Protein AF-A0A2S7P4Y0-F1 (afdb_monomer_lite)

Secondary structure (DSSP, 8-state):
-----TTSPPHHHHHHHHHHHHHHHHHH-GGGSTTTS------HHHHHTT-

Foldseek 3Di:
DPDPDPPDDDPVRVVVVVVVVQVVCCVPPVCPHPVNDPPPPCPVVNVVVVD

Sequence (51 aa):
MREFSSLHFTGDGYKILFEEVTKCIKDNYPEQMPEKLDAKVKMQWERDLGW

Structure (mmCIF, N/CA/C/O backbone):
data_AF-A0A2S7P4Y0-F1
#
_entry.id   AF-A0A2S7P4Y0-F1
#
loop_
_atom_site.group_PDB
_atom_site.id
_atom_site.type_symbol
_atom_site.label_atom_id
_atom_site.label_alt_id
_atom_site.label_comp_id
_atom_site.label_asym_id
_atom_site.label_entity_id
_atom_site.label_seq_id
_atom_site.pdbx_PDB_ins_code
_atom_site.Cartn_x
_atom_site.Cartn_y
_atom_site.Cartn_z
_atom_site.occupancy
_atom_site.B_iso_or_equiv
_atom_site.auth_seq_id
_atom_site.auth_comp_id
_atom_site.auth_asym_id
_atom_site.auth_atom_id
_atom_site.pdbx_PDB_model_num
ATOM 1 N N . MET A 1 1 ? 19.759 10.955 -23.505 1.00 45.19 1 MET A N 1
ATOM 2 C CA . MET A 1 1 ? 18.667 10.165 -22.896 1.00 45.19 1 MET A CA 1
ATOM 3 C C . MET A 1 1 ? 19.200 9.617 -21.583 1.00 45.19 1 MET A C 1
ATOM 5 O O . MET A 1 1 ? 20.254 9.001 -21.623 1.00 45.19 1 MET A O 1
ATOM 9 N N . ARG A 1 2 ? 18.585 9.915 -20.428 1.00 57.62 2 ARG A N 1
ATOM 10 C CA . ARG A 1 2 ? 18.964 9.229 -19.180 1.00 57.62 2 ARG A CA 1
ATOM 11 C C . ARG A 1 2 ? 18.388 7.821 -19.258 1.00 57.62 2 ARG A C 1
ATOM 13 O O . ARG A 1 2 ? 17.174 7.678 -19.360 1.00 57.62 2 ARG A O 1
ATOM 20 N N . GLU A 1 3 ? 19.257 6.820 -19.270 1.00 58.59 3 GLU A N 1
ATOM 21 C CA . GLU A 1 3 ? 18.856 5.424 -19.152 1.00 58.59 3 GLU A CA 1
ATOM 22 C C . GLU A 1 3 ? 18.260 5.222 -17.756 1.00 58.59 3 GLU A C 1
ATOM 24 O O . GLU A 1 3 ? 18.953 5.338 -16.744 1.00 58.59 3 GLU A O 1
ATOM 29 N N . PHE A 1 4 ? 16.950 4.991 -17.683 1.00 63.16 4 PHE A N 1
ATOM 30 C CA . PHE A 1 4 ? 16.346 4.450 -16.472 1.00 63.16 4 PHE A CA 1
ATOM 31 C C . PHE A 1 4 ? 16.933 3.048 -16.288 1.00 63.16 4 PHE A C 1
ATOM 33 O O . PHE A 1 4 ? 16.863 2.233 -17.208 1.00 63.16 4 PHE A O 1
ATOM 40 N N . SER A 1 5 ? 17.588 2.783 -15.153 1.00 69.06 5 SER A N 1
ATOM 41 C CA . SER A 1 5 ? 18.230 1.485 -14.948 1.00 69.06 5 SER A CA 1
ATOM 42 C C . SER A 1 5 ? 17.174 0.377 -14.959 1.00 69.06 5 SER A C 1
ATOM 44 O O . SER A 1 5 ? 16.108 0.535 -14.366 1.00 69.06 5 SER A O 1
ATOM 46 N N . SER A 1 6 ? 17.480 -0.765 -15.580 1.00 72.94 6 SER A N 1
ATOM 47 C CA . SER A 1 6 ? 16.598 -1.947 -15.635 1.00 72.94 6 SER A CA 1
ATOM 48 C C . SER A 1 6 ? 16.347 -2.609 -14.271 1.00 72.94 6 SER A C 1
ATOM 50 O O . SER A 1 6 ? 15.711 -3.656 -14.197 1.00 72.94 6 SER A O 1
ATOM 52 N N . LEU A 1 7 ? 16.860 -2.005 -13.197 1.00 87.38 7 LEU A N 1
ATOM 53 C CA . LEU A 1 7 ? 16.723 -2.465 -11.824 1.00 87.38 7 LEU A CA 1
ATOM 54 C C . LEU A 1 7 ? 15.557 -1.785 -11.093 1.00 87.38 7 LEU A C 1
ATOM 56 O O . LEU A 1 7 ? 14.888 -2.432 -10.295 1.00 87.38 7 LEU A O 1
ATOM 60 N N . HIS A 1 8 ? 15.324 -0.489 -11.327 1.00 90.06 8 HIS A N 1
ATOM 61 C CA . HIS A 1 8 ? 14.273 0.243 -10.617 1.00 90.06 8 HIS A CA 1
ATOM 62 C C . HIS A 1 8 ? 12.910 0.005 -11.258 1.00 90.06 8 HIS A C 1
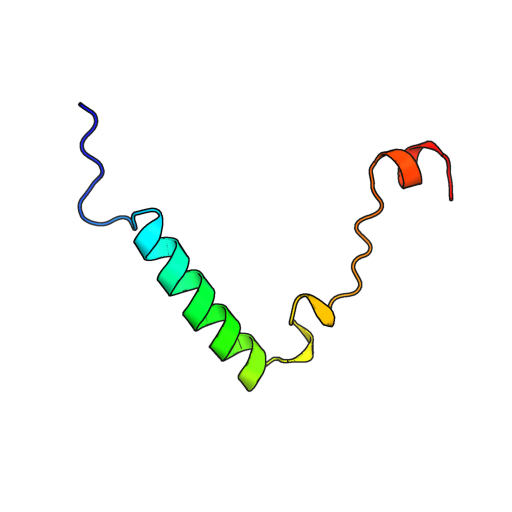ATOM 64 O O . HIS A 1 8 ? 12.792 -0.182 -12.470 1.00 90.06 8 HIS A O 1
ATOM 70 N N . PHE A 1 9 ? 11.862 0.071 -10.442 1.00 92.50 9 PHE A N 1
ATOM 71 C CA . PHE A 1 9 ? 10.505 -0.007 -10.955 1.00 92.50 9 PHE A CA 1
ATOM 72 C C . PHE A 1 9 ? 10.146 1.223 -11.786 1.00 92.50 9 PHE A C 1
ATOM 74 O O . PHE A 1 9 ? 10.472 2.364 -11.453 1.00 92.50 9 PHE A O 1
ATOM 81 N N . THR A 1 10 ? 9.422 0.963 -12.871 1.00 90.56 10 THR A N 1
ATOM 82 C CA . THR A 1 10 ? 8.672 1.977 -13.607 1.00 90.56 10 THR A CA 1
ATOM 83 C C . THR A 1 10 ? 7.431 2.385 -12.807 1.00 90.56 10 THR A C 1
ATOM 85 O O . THR A 1 10 ? 7.094 1.759 -11.799 1.00 90.56 10 THR A O 1
ATOM 88 N N . GLY A 1 11 ? 6.707 3.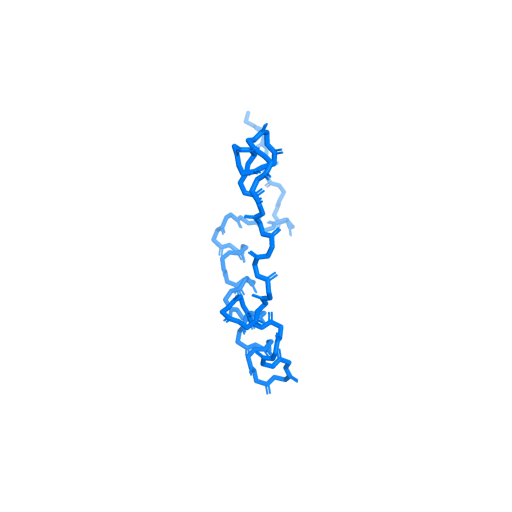413 -13.263 1.00 92.12 11 GLY A N 1
ATOM 89 C CA . GLY A 1 11 ? 5.421 3.784 -12.656 1.00 92.12 11 GLY A CA 1
ATOM 90 C C . GLY A 1 11 ? 4.438 2.608 -12.590 1.00 92.12 11 GLY A C 1
ATOM 91 O O . GLY A 1 11 ? 3.814 2.386 -11.554 1.00 92.12 11 GLY A O 1
ATOM 92 N N . ASP A 1 12 ? 4.385 1.792 -13.646 1.00 95.06 12 ASP A N 1
ATOM 93 C CA . ASP A 1 12 ? 3.556 0.582 -13.679 1.00 95.06 12 ASP A CA 1
ATOM 94 C C . ASP A 1 12 ? 4.029 -0.471 -12.667 1.00 95.06 12 ASP A C 1
ATOM 96 O O . ASP A 1 12 ? 3.210 -1.100 -11.999 1.00 95.06 12 ASP A O 1
ATOM 100 N N . GLY A 1 13 ? 5.347 -0.619 -12.483 1.00 95.06 13 GLY A N 1
ATOM 101 C CA . GLY A 1 13 ? 5.909 -1.503 -11.458 1.00 95.06 13 GLY A CA 1
ATOM 102 C C . GLY A 1 13 ? 5.518 -1.079 -10.039 1.00 95.06 13 GLY A C 1
ATOM 103 O O . GLY A 1 13 ? 5.125 -1.914 -9.225 1.00 95.06 13 GLY A O 1
ATOM 104 N N . TYR A 1 14 ? 5.542 0.225 -9.751 1.00 96.94 14 TYR A N 1
ATOM 105 C CA . TYR A 1 14 ? 5.077 0.751 -8.465 1.00 96.94 14 TYR A CA 1
ATOM 106 C C . TYR A 1 14 ? 3.573 0.582 -8.256 1.00 96.94 14 TYR A C 1
ATOM 108 O O . TYR A 1 14 ? 3.151 0.352 -7.124 1.00 96.94 14 TYR A O 1
ATOM 116 N N . LYS A 1 15 ? 2.765 0.659 -9.318 1.00 97.56 15 LYS A N 1
ATOM 117 C CA . LYS A 1 15 ? 1.325 0.403 -9.224 1.00 97.56 15 LYS A CA 1
ATOM 118 C C . LYS A 1 15 ? 1.043 -1.034 -8.785 1.00 97.56 15 LYS A C 1
ATOM 120 O O . LYS A 1 15 ? 0.260 -1.231 -7.861 1.00 97.56 15 LYS A O 1
ATOM 125 N N . ILE A 1 16 ? 1.722 -2.013 -9.387 1.00 98.06 16 ILE A N 1
ATOM 126 C CA . ILE A 1 16 ? 1.599 -3.424 -8.990 1.00 98.06 16 ILE A CA 1
ATOM 127 C C . ILE A 1 16 ? 2.014 -3.598 -7.526 1.00 98.06 16 ILE A C 1
ATOM 129 O O . ILE A 1 16 ? 1.275 -4.186 -6.742 1.00 98.06 16 ILE A O 1
ATOM 133 N N . LEU A 1 17 ? 3.168 -3.042 -7.138 1.00 97.75 17 LEU A N 1
ATOM 134 C CA . LEU A 1 17 ? 3.637 -3.100 -5.753 1.00 97.75 17 LEU A CA 1
ATOM 135 C C . LEU A 1 17 ? 2.593 -2.538 -4.779 1.00 97.75 17 LEU A C 1
ATOM 137 O O . LEU A 1 17 ? 2.301 -3.166 -3.766 1.00 97.75 17 LEU A O 1
ATOM 141 N N . PHE A 1 18 ? 2.037 -1.366 -5.088 1.00 97.25 18 PHE A N 1
ATOM 142 C CA . PHE A 1 18 ? 1.019 -0.727 -4.264 1.00 97.25 18 PHE A CA 1
ATOM 143 C C . PHE A 1 18 ? -0.212 -1.624 -4.104 1.00 97.25 18 PHE A C 1
ATOM 145 O O . PHE A 1 18 ? -0.614 -1.899 -2.977 1.00 97.25 18 PHE A O 1
ATOM 152 N N . GLU A 1 19 ? -0.773 -2.124 -5.207 1.00 98.00 19 GLU A N 1
ATOM 153 C CA . GLU A 1 19 ? -1.981 -2.954 -5.183 1.00 98.00 19 GLU A CA 1
ATOM 154 C C . GLU A 1 19 ? -1.792 -4.232 -4.353 1.00 98.00 19 GLU A C 1
ATOM 156 O O . GLU A 1 19 ? -2.656 -4.570 -3.541 1.00 98.00 19 GLU A O 1
ATOM 161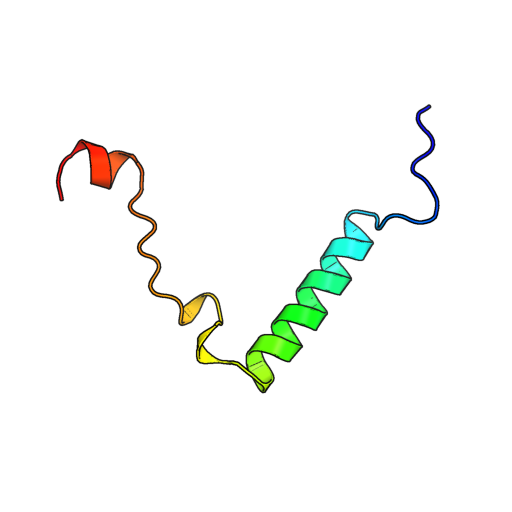 N N . GLU A 1 20 ? -0.659 -4.920 -4.504 1.00 98.31 20 GLU A N 1
ATOM 162 C CA . GLU A 1 20 ? -0.380 -6.150 -3.754 1.00 98.31 20 GLU A CA 1
ATOM 163 C C . GLU A 1 20 ? -0.120 -5.886 -2.267 1.00 98.31 20 GLU A C 1
ATOM 165 O O . GLU A 1 20 ? -0.621 -6.613 -1.404 1.00 98.31 20 GLU A O 1
ATOM 170 N N . VAL A 1 21 ? 0.596 -4.808 -1.935 1.00 97.69 21 VAL A N 1
ATOM 171 C CA . VAL A 1 21 ? 0.806 -4.412 -0.536 1.00 97.69 21 VAL A CA 1
ATOM 172 C C . VAL A 1 21 ? -0.518 -4.020 0.117 1.00 97.69 21 VAL A C 1
ATOM 174 O O . VAL A 1 21 ? -0.784 -4.442 1.240 1.00 97.69 21 VAL A O 1
ATOM 177 N N . THR A 1 22 ? -1.388 -3.280 -0.574 1.00 97.19 22 THR A N 1
ATOM 178 C CA . THR A 1 22 ? -2.706 -2.910 -0.041 1.00 97.19 22 THR A CA 1
ATOM 179 C C . THR A 1 22 ? -3.589 -4.133 0.214 1.00 97.19 22 THR A C 1
ATOM 181 O O . THR A 1 22 ? -4.255 -4.179 1.246 1.00 97.19 22 THR A O 1
ATOM 184 N N . LYS A 1 23 ? -3.574 -5.152 -0.660 1.00 97.62 23 LYS A N 1
ATOM 185 C CA . LYS A 1 23 ? -4.280 -6.425 -0.402 1.00 97.62 23 LYS A CA 1
ATOM 186 C C . LYS A 1 23 ? -3.750 -7.108 0.860 1.00 97.62 23 LYS A C 1
ATOM 188 O O . LYS A 1 23 ? -4.530 -7.478 1.729 1.00 97.62 23 LYS A O 1
ATOM 193 N N . CYS A 1 24 ? -2.427 -7.194 1.001 1.00 98.12 24 CYS A N 1
ATOM 194 C CA . CYS A 1 24 ? -1.792 -7.782 2.180 1.00 98.12 24 CYS A CA 1
ATOM 195 C C . CYS A 1 24 ? -2.156 -7.033 3.473 1.00 98.12 24 CYS A C 1
ATOM 197 O O . CYS A 1 24 ? -2.485 -7.662 4.478 1.00 98.12 24 CYS A O 1
ATOM 199 N N . ILE A 1 25 ? -2.156 -5.696 3.445 1.00 97.69 25 ILE A N 1
ATOM 200 C CA . ILE A 1 25 ? -2.593 -4.870 4.578 1.00 97.69 25 ILE A CA 1
ATOM 201 C C . ILE A 1 25 ? -4.056 -5.157 4.904 1.00 97.69 25 ILE A C 1
ATOM 203 O O . ILE A 1 25 ? -4.373 -5.394 6.060 1.00 97.69 25 ILE A O 1
ATOM 207 N N . LYS A 1 26 ? -4.942 -5.201 3.907 1.00 97.12 26 LYS A N 1
ATOM 208 C CA . LYS A 1 26 ? -6.363 -5.483 4.130 1.00 97.12 26 LYS A CA 1
ATOM 209 C C . LYS A 1 26 ? -6.593 -6.819 4.841 1.00 97.12 26 LYS A C 1
ATOM 211 O O . LYS A 1 26 ? -7.452 -6.893 5.716 1.00 97.12 26 LYS A O 1
ATOM 216 N N . ASP A 1 27 ? -5.835 -7.846 4.471 1.00 98.00 27 ASP A N 1
ATOM 217 C CA . ASP A 1 27 ? -6.020 -9.198 5.000 1.00 98.00 27 ASP A CA 1
ATOM 218 C C . ASP A 1 27 ? -5.387 -9.389 6.390 1.00 98.00 27 ASP A C 1
ATOM 220 O O . ASP A 1 27 ? -5.905 -10.163 7.194 1.00 98.00 27 ASP A O 1
ATOM 224 N N . ASN A 1 28 ? -4.290 -8.682 6.692 1.00 98.12 28 ASN A N 1
ATOM 225 C CA . ASN A 1 28 ? -3.490 -8.915 7.906 1.00 98.12 28 ASN A CA 1
ATOM 226 C C . ASN A 1 28 ? -3.548 -7.773 8.934 1.00 98.12 28 ASN A C 1
ATOM 228 O O . ASN A 1 28 ? -3.383 -8.015 10.127 1.00 98.12 28 ASN A O 1
ATOM 232 N N . TYR A 1 29 ? -3.774 -6.544 8.474 1.00 96.81 29 TYR A N 1
ATOM 233 C CA . TYR A 1 29 ? -3.781 -5.304 9.257 1.00 96.81 29 TYR A CA 1
ATOM 234 C C . TYR A 1 29 ? -4.929 -4.378 8.799 1.00 96.81 29 TYR A C 1
ATOM 236 O O . TYR A 1 29 ? -4.686 -3.244 8.370 1.00 96.81 29 TYR A O 1
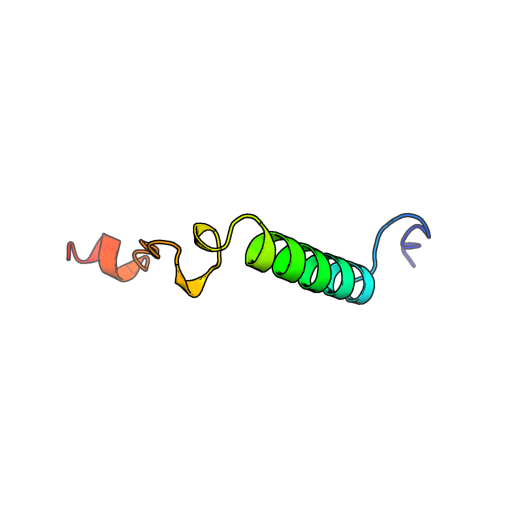ATOM 244 N N . PRO A 1 30 ? -6.193 -4.849 8.813 1.00 95.31 30 PRO A N 1
ATOM 245 C CA . PRO A 1 30 ? -7.327 -4.126 8.232 1.00 95.31 30 PRO A CA 1
ATOM 246 C C . PRO A 1 30 ? -7.560 -2.738 8.846 1.00 95.31 30 PRO A C 1
ATOM 248 O O . PRO A 1 30 ? -8.128 -1.864 8.197 1.00 95.31 30 PRO A O 1
ATOM 251 N N . GLU A 1 31 ? -7.130 -2.504 10.084 1.00 94.62 31 GLU A N 1
ATOM 252 C CA . GLU A 1 31 ? -7.183 -1.208 10.762 1.00 94.62 31 GLU A CA 1
ATOM 253 C C . GLU A 1 31 ? -6.224 -0.162 10.175 1.00 94.62 31 GLU A C 1
ATOM 255 O O . GLU A 1 31 ? -6.441 1.032 10.363 1.00 94.62 31 GLU A O 1
ATOM 260 N N . GLN A 1 32 ? -5.193 -0.598 9.446 1.00 93.12 32 GLN A N 1
ATOM 261 C CA . GLN A 1 32 ? -4.253 0.277 8.739 1.00 93.12 32 GLN A CA 1
ATOM 262 C C . GLN A 1 32 ? -4.743 0.660 7.337 1.00 93.12 32 GLN A C 1
ATOM 264 O O . GLN A 1 32 ? -4.055 1.383 6.613 1.00 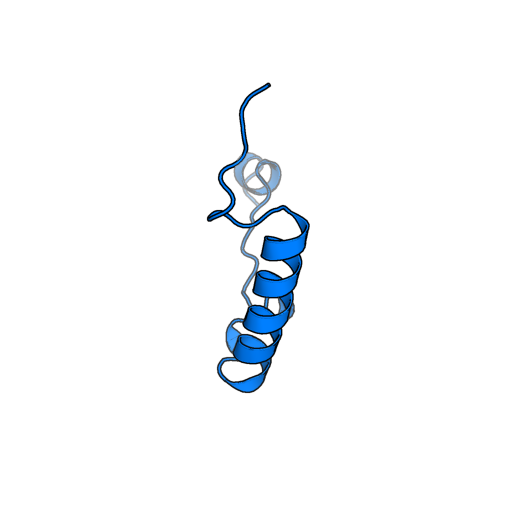93.12 32 GLN A O 1
ATOM 269 N N . MET A 1 33 ? -5.919 0.181 6.927 1.00 93.56 33 MET A N 1
ATOM 270 C CA . MET A 1 33 ? -6.505 0.563 5.649 1.00 93.56 33 MET A CA 1
ATOM 271 C C . MET A 1 33 ? -6.839 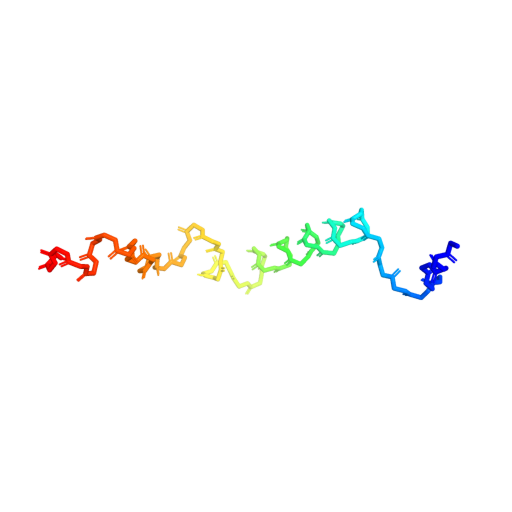2.060 5.624 1.00 93.56 33 MET A C 1
ATOM 273 O O . MET A 1 33 ? -7.302 2.587 6.639 1.00 93.56 33 MET A O 1
ATOM 277 N N . PRO A 1 34 ? -6.668 2.759 4.486 1.00 87.00 34 PRO A N 1
ATOM 278 C CA . PRO A 1 34 ? -6.885 4.204 4.403 1.00 87.00 34 PRO A CA 1
ATOM 279 C C . PRO A 1 34 ? -8.240 4.675 4.948 1.00 87.00 34 PRO A C 1
ATOM 281 O O . PRO A 1 34 ? -8.310 5.703 5.609 1.00 87.00 34 PRO A O 1
ATOM 284 N N . GLU A 1 35 ? -9.308 3.907 4.728 1.00 87.44 35 GLU A N 1
ATOM 285 C CA . GLU A 1 35 ? -10.659 4.192 5.222 1.00 87.44 35 GLU A CA 1
ATOM 286 C C . GLU A 1 35 ? -10.848 3.993 6.738 1.00 87.44 35 GLU A C 1
ATOM 288 O O . GLU A 1 35 ? -11.879 4.383 7.288 1.00 87.44 35 GLU A O 1
ATOM 293 N N . LYS A 1 36 ? -9.891 3.347 7.411 1.00 89.56 36 LYS A N 1
ATOM 294 C CA . LYS A 1 36 ? -9.878 3.098 8.862 1.00 89.56 36 LYS A CA 1
ATOM 295 C C . LYS A 1 36 ? -8.922 4.016 9.613 1.00 89.56 36 LYS A C 1
ATOM 297 O O . LYS A 1 36 ? -9.067 4.166 10.825 1.00 89.56 36 LYS A O 1
ATOM 302 N N . LEU A 1 37 ? -7.976 4.632 8.908 1.00 85.94 37 LEU A N 1
ATOM 303 C CA . LEU A 1 37 ? -7.072 5.609 9.491 1.00 85.94 37 LEU A CA 1
ATOM 304 C C . LEU A 1 37 ? -7.848 6.876 9.853 1.00 85.94 37 LEU A C 1
ATOM 306 O O . LEU A 1 37 ? -8.625 7.404 9.057 1.00 85.94 37 LEU A O 1
ATOM 310 N N . ASP A 1 38 ? -7.608 7.380 11.063 1.00 82.50 38 ASP A N 1
ATOM 311 C CA . ASP A 1 38 ? -8.106 8.686 11.478 1.00 82.50 38 ASP A CA 1
ATOM 312 C C . ASP A 1 38 ? -7.404 9.744 10.625 1.00 82.50 38 ASP A C 1
ATOM 314 O O . ASP A 1 38 ? -6.252 10.124 10.870 1.00 82.50 38 ASP A O 1
ATOM 318 N N . ALA A 1 39 ? -8.082 10.165 9.559 1.00 66.44 39 ALA A N 1
ATOM 319 C CA . ALA A 1 39 ? -7.619 11.187 8.646 1.00 66.44 39 ALA A CA 1
ATOM 320 C C . ALA A 1 39 ? -7.688 12.554 9.336 1.00 66.44 39 ALA A C 1
ATOM 322 O O . ALA A 1 39 ? -8.404 13.455 8.906 1.00 66.44 39 ALA A O 1
ATOM 323 N N . LYS A 1 40 ? -6.849 12.766 10.356 1.00 63.19 40 LYS A N 1
ATOM 324 C CA . LYS A 1 40 ? -6.494 14.101 10.854 1.00 63.19 40 LYS A CA 1
ATOM 325 C C . LYS A 1 40 ? -5.594 14.829 9.858 1.00 63.19 40 LYS A C 1
ATOM 327 O O . LYS A 1 40 ? -4.652 15.528 10.242 1.00 63.19 40 LYS A O 1
ATOM 332 N N . VAL A 1 41 ? -5.869 14.694 8.562 1.00 64.94 41 VAL A N 1
ATOM 333 C CA . VAL A 1 41 ? -5.379 15.643 7.574 1.00 64.94 41 VAL A CA 1
ATOM 334 C C . VAL A 1 41 ? -6.214 16.894 7.782 1.00 64.94 41 VAL A C 1
ATOM 336 O O . VAL A 1 41 ? -7.159 17.147 7.048 1.00 64.94 41 VAL A O 1
ATOM 339 N N . LYS A 1 42 ? -5.869 17.666 8.821 1.00 65.50 42 LYS A N 1
ATOM 340 C CA . LYS A 1 42 ? -6.311 19.050 8.888 1.00 65.50 42 LYS A CA 1
ATOM 341 C C . LYS A 1 42 ? -5.760 19.717 7.647 1.00 65.50 42 LYS A C 1
ATOM 343 O O . LYS A 1 42 ? -4.532 19.856 7.538 1.00 65.50 42 LYS A O 1
ATOM 348 N N . MET A 1 43 ? -6.641 20.070 6.723 1.00 72.56 43 MET A N 1
ATOM 349 C CA . MET A 1 43 ? -6.273 20.871 5.573 1.00 72.56 43 MET A CA 1
ATOM 350 C C . MET A 1 43 ? -5.611 22.145 6.086 1.00 72.56 43 MET A C 1
ATOM 352 O O . MET A 1 43 ? -5.941 22.624 7.171 1.00 72.56 43 MET A O 1
ATOM 356 N N . GLN A 1 44 ? -4.647 22.692 5.345 1.00 70.31 44 GLN A N 1
ATOM 357 C CA . GLN A 1 44 ? -3.888 23.845 5.839 1.00 70.31 44 GLN A CA 1
ATOM 358 C C . GLN A 1 44 ? -4.824 24.991 6.276 1.00 70.31 44 GLN A C 1
ATOM 360 O O . GLN A 1 44 ? -4.633 25.555 7.345 1.00 70.31 44 GLN A O 1
ATOM 365 N N . TRP A 1 45 ? -5.928 25.207 5.553 1.00 75.69 45 TRP A N 1
ATOM 366 C CA . TRP A 1 45 ? -6.952 26.192 5.909 1.00 75.69 45 TRP A CA 1
ATOM 367 C C . TRP A 1 45 ? -7.715 25.891 7.217 1.00 75.69 45 TRP A C 1
ATOM 369 O O . TRP A 1 45 ? -8.099 26.827 7.909 1.00 75.69 45 TRP A O 1
ATOM 379 N N . GLU A 1 46 ? -7.897 24.626 7.612 1.00 75.38 46 GLU A N 1
ATOM 380 C CA . GLU A 1 46 ? -8.483 24.254 8.916 1.00 75.38 46 GLU A CA 1
ATOM 381 C C . GLU A 1 46 ? -7.519 24.569 10.067 1.00 75.38 46 GLU A C 1
ATOM 383 O O . GLU A 1 46 ? -7.939 24.934 11.164 1.00 75.38 46 GLU A O 1
ATOM 388 N N . ARG A 1 47 ? -6.206 24.466 9.812 1.00 69.62 47 ARG A N 1
ATOM 389 C CA . ARG A 1 47 ? -5.161 24.861 10.771 1.00 69.62 47 ARG A CA 1
ATOM 390 C C . ARG A 1 47 ? -5.082 26.378 10.910 1.00 69.62 47 ARG A C 1
ATOM 392 O O . ARG A 1 47 ? -4.949 26.871 12.025 1.00 69.62 47 ARG A O 1
ATOM 399 N N . ASP A 1 48 ? -5.187 27.091 9.792 1.00 77.75 48 ASP A N 1
ATOM 400 C CA . ASP A 1 48 ? -5.040 28.546 9.735 1.00 77.75 48 ASP A CA 1
ATOM 401 C C . ASP A 1 48 ? -6.255 29.283 10.335 1.00 77.75 48 ASP A C 1
ATOM 403 O O . ASP A 1 48 ? -6.099 30.361 10.904 1.00 77.75 48 ASP A O 1
ATOM 407 N N . LEU A 1 49 ? -7.460 28.701 10.243 1.00 76.75 49 LEU A N 1
ATOM 408 C CA . LEU A 1 49 ? -8.712 29.294 10.742 1.00 76.75 49 LEU A CA 1
ATOM 409 C C . LEU A 1 49 ? -9.108 28.835 12.160 1.00 76.75 49 LEU A C 1
ATOM 411 O O . LEU A 1 49 ? -10.090 29.332 12.710 1.00 76.75 49 LEU A O 1
ATOM 415 N N . GLY A 1 50 ? -8.335 27.929 12.771 1.00 61.38 50 GLY A N 1
ATOM 416 C CA . GLY A 1 50 ? -8.472 27.556 14.183 1.00 61.38 50 GLY A CA 1
ATOM 417 C C . GLY A 1 50 ? -9.713 26.727 14.534 1.00 61.38 50 GLY A C 1
ATOM 418 O O . GLY A 1 50 ? -10.206 26.853 15.655 1.00 61.38 50 GLY A O 1
ATOM 419 N N . TRP A 1 51 ? -10.221 25.910 13.604 1.00 55.84 51 TRP A N 1
ATOM 420 C CA . TRP A 1 51 ? -11.342 24.985 13.843 1.00 55.84 51 TRP A CA 1
ATOM 421 C C . TRP A 1 51 ? -10.850 23.569 14.190 1.00 55.84 51 TRP A C 1
ATOM 423 O O . TRP A 1 51 ? -9.866 23.071 13.585 1.00 55.84 51 TRP A O 1
#

pLDDT: mean 83.84, std 14.73, range [45.19, 98.31]

Radius of gyration: 17.62 Å; chains: 1; bounding box: 30×38×37 Å